Protein AF-A0A7W0GR54-F1 (afdb_monomer_lite)

Radius of gyration: 26.72 Å; chains: 1; bounding box: 62×46×68 Å

Foldseek 3Di:
DDDDDDDDDDDDDDDDDDDDDDDDDDDDDDDPPVVPPDPPPDDDPVVVVVPPPCPDLVVLCVQKDWDADPVRDTDIDGPDPVSRVSVVVVSVCVVCVLVVCLLCLNNCVPVNPVCNVSSVVSVVVVRVVVVVVVVVD

Secondary structure (DSSP, 8-state):
------------------------------------S---TT--HHHHHHHS----HHHHHTTEEEEE-TT--EEEEESSHHHHHHHHHHHHHHHHHHHHHHHTT-THHHH-GGGHHHHHHHHHTTHHHHHHHHHT-

Sequence (137 aa):
MRNLSIARIIRSAGGLALGLVLLAPYSIARSQDRSTRAPSRNRPVNQISRQLPKESSARLAKMVIIYRDTYGVPHVFGRTDASTIFGFAYAQAQDVEENFISALGRLSEVHGEETLDEDRLNHALEIPRLAREEYAR

Structure (mmCIF, N/CA/C/O backbone):
data_AF-A0A7W0GR54-F1
#
_entry.id   AF-A0A7W0GR54-F1
#
loop_
_atom_site.group_PDB
_atom_site.id
_atom_site.type_symbol
_atom_site.label_atom_id
_atom_site.label_alt_id
_atom_site.label_comp_id
_atom_site.label_asym_id
_atom_site.label_entity_id
_atom_site.label_seq_id
_atom_site.pdbx_PDB_ins_code
_atom_site.Cartn_x
_atom_site.Cartn_y
_atom_site.Cartn_z
_atom_site.occupancy
_atom_site.B_iso_or_equiv
_atom_site.auth_seq_id
_atom_site.auth_comp_id
_atom_site.auth_asym_id
_atom_site.auth_ato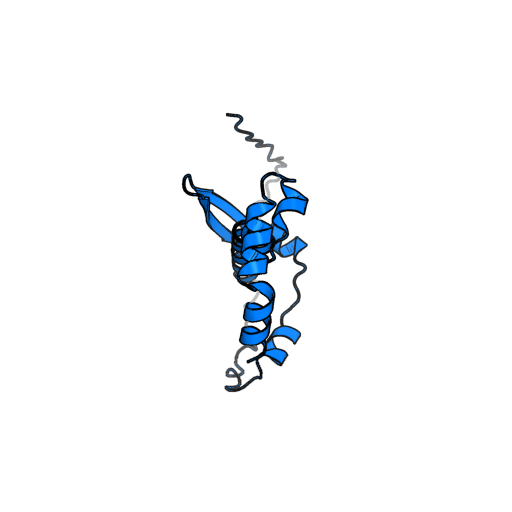m_id
_atom_site.pdbx_PDB_model_num
ATOM 1 N N . MET A 1 1 ? -15.006 24.622 -2.430 1.00 35.22 1 MET A N 1
ATOM 2 C CA . MET A 1 1 ? -14.853 23.704 -1.280 1.00 35.22 1 MET A CA 1
ATOM 3 C C . MET A 1 1 ? -16.246 23.432 -0.726 1.00 35.22 1 MET A C 1
ATOM 5 O O . MET A 1 1 ? -16.880 24.358 -0.237 1.00 35.22 1 MET A O 1
ATOM 9 N N . ARG A 1 2 ? -16.805 22.239 -0.959 1.00 33.91 2 ARG A N 1
ATOM 10 C CA . ARG A 1 2 ? -18.205 21.927 -0.625 1.00 33.91 2 ARG A CA 1
ATOM 11 C C . ARG A 1 2 ? -18.266 21.205 0.721 1.00 33.91 2 ARG A C 1
ATOM 13 O O . ARG A 1 2 ? -18.045 20.004 0.787 1.00 33.91 2 ARG A O 1
ATOM 20 N N . ASN A 1 3 ? -18.580 21.962 1.769 1.00 35.50 3 ASN A N 1
ATOM 21 C CA . ASN A 1 3 ? -19.001 21.430 3.061 1.00 35.50 3 ASN A CA 1
ATOM 22 C C . ASN A 1 3 ? -20.412 20.849 2.910 1.00 35.50 3 ASN A C 1
ATOM 24 O O . ASN A 1 3 ? -21.360 21.596 2.673 1.00 35.50 3 ASN A O 1
ATOM 28 N N . LEU A 1 4 ? -20.567 19.535 3.050 1.00 37.72 4 LEU A N 1
ATOM 29 C CA . LEU A 1 4 ? -21.877 18.890 3.161 1.00 37.72 4 LEU A CA 1
ATOM 30 C C . LEU A 1 4 ? -22.120 18.530 4.628 1.00 37.72 4 LEU A C 1
ATOM 32 O O . LEU A 1 4 ? -21.841 17.426 5.081 1.00 37.72 4 LEU A O 1
ATOM 36 N N . SER A 1 5 ? -22.631 19.516 5.367 1.00 34.62 5 SER A N 1
ATOM 37 C CA . SER A 1 5 ? -23.341 19.308 6.628 1.00 34.62 5 SER A CA 1
ATOM 38 C C . SER A 1 5 ? -24.793 18.965 6.301 1.00 34.62 5 SER A C 1
ATOM 40 O O . SER A 1 5 ? -25.476 19.750 5.643 1.00 34.62 5 SER A O 1
ATOM 42 N N . ILE A 1 6 ? -25.275 17.805 6.750 1.00 40.75 6 ILE A N 1
ATOM 43 C CA . ILE A 1 6 ? -26.709 17.497 6.796 1.00 40.75 6 ILE A CA 1
ATOM 44 C C . ILE A 1 6 ? -27.040 17.070 8.224 1.00 40.75 6 ILE A C 1
ATOM 46 O O . ILE A 1 6 ? -27.019 15.897 8.584 1.00 40.75 6 ILE A O 1
ATOM 50 N N . ALA A 1 7 ? -27.355 18.065 9.046 1.00 35.84 7 ALA A N 1
ATOM 51 C CA . ALA A 1 7 ? -28.178 17.885 10.228 1.00 35.84 7 ALA A CA 1
ATOM 52 C C . ALA A 1 7 ? -29.639 17.691 9.792 1.00 35.84 7 ALA A C 1
ATOM 54 O O . ALA A 1 7 ? -30.174 18.534 9.068 1.00 35.84 7 ALA A O 1
ATOM 55 N N . ARG A 1 8 ? -30.324 16.635 10.263 1.00 32.25 8 ARG A N 1
ATOM 56 C CA . ARG A 1 8 ? -31.794 16.652 10.325 1.00 32.25 8 ARG A CA 1
ATOM 57 C C . ARG A 1 8 ? -32.405 15.723 11.392 1.00 32.25 8 ARG A C 1
ATOM 59 O O . ARG A 1 8 ? -32.554 14.529 11.186 1.00 32.25 8 ARG A O 1
ATOM 66 N N . ILE A 1 9 ? -32.844 16.388 12.466 1.00 38.41 9 ILE A N 1
ATOM 67 C CA . ILE A 1 9 ? -34.176 16.318 13.103 1.00 38.41 9 ILE A CA 1
ATOM 68 C C . ILE A 1 9 ? -34.476 15.175 14.089 1.00 38.41 9 ILE A C 1
ATOM 70 O O . ILE A 1 9 ? -34.918 14.081 13.754 1.00 38.41 9 ILE A O 1
ATOM 74 N N . ILE A 1 10 ? -34.366 15.584 15.356 1.00 36.50 10 ILE A N 1
ATOM 75 C CA . ILE A 1 10 ? -35.156 15.189 16.525 1.00 36.50 10 ILE A CA 1
ATOM 76 C C . ILE A 1 10 ? -36.653 15.320 16.209 1.00 36.50 10 ILE A C 1
ATOM 78 O O . ILE A 1 10 ? -37.110 16.403 15.840 1.00 36.50 10 ILE A O 1
ATOM 82 N N . ARG A 1 11 ? -37.435 14.256 16.424 1.00 31.50 11 ARG A N 1
ATOM 83 C CA . ARG A 1 11 ? -38.895 14.349 16.538 1.00 31.50 11 ARG A CA 1
ATOM 84 C C . ARG A 1 11 ? -39.283 14.107 17.993 1.00 31.50 11 ARG A C 1
ATOM 86 O O . ARG A 1 11 ? -39.059 13.034 18.542 1.00 31.50 11 ARG A O 1
ATOM 93 N N . SER A 1 12 ? -39.813 15.162 18.593 1.00 29.31 12 SER A N 1
ATOM 94 C CA . SER A 1 12 ? -40.467 15.211 19.888 1.00 29.31 12 SER A CA 1
ATOM 95 C C . SER A 1 12 ? -41.780 14.425 19.877 1.00 29.31 12 SER A C 1
ATOM 97 O O . SER A 1 12 ? -42.561 14.505 18.931 1.00 29.31 12 SER A O 1
ATOM 99 N N . ALA A 1 13 ? -42.051 13.725 20.974 1.00 33.00 13 ALA A N 1
ATOM 100 C CA . ALA A 1 13 ? -43.398 13.408 21.426 1.00 33.00 13 ALA A CA 1
ATOM 101 C C . ALA A 1 13 ? -43.369 13.459 22.957 1.00 33.00 13 ALA A C 1
ATOM 103 O O . ALA A 1 13 ? -42.658 12.691 23.602 1.00 33.00 13 ALA A O 1
ATOM 104 N N . GLY A 1 14 ? -44.050 14.461 23.511 1.00 31.39 14 GLY A N 1
ATOM 105 C CA . GLY A 1 14 ? -44.173 14.680 24.945 1.00 31.39 14 GLY A CA 1
ATOM 106 C C . GLY A 1 14 ? -44.996 13.595 25.635 1.00 31.39 14 GLY A C 1
ATOM 107 O O . GLY A 1 14 ? -45.839 12.945 25.022 1.00 31.39 14 GLY A O 1
ATOM 108 N N . GLY A 1 15 ? -44.765 13.447 26.935 1.00 28.61 15 GLY A N 1
ATOM 109 C CA . GLY A 1 15 ? -45.559 12.595 27.810 1.00 28.61 15 GLY A CA 1
ATOM 110 C C . GLY A 1 15 ? -45.040 12.669 29.239 1.00 28.61 15 GLY A C 1
ATOM 111 O O . GLY A 1 15 ? -44.144 11.926 29.619 1.00 28.61 15 GLY A O 1
ATOM 112 N N . LEU A 1 16 ? -45.585 13.613 30.004 1.00 34.47 16 LEU A N 1
ATOM 113 C CA . LEU A 1 16 ? -45.469 13.708 31.458 1.00 34.47 16 LEU A CA 1
ATOM 114 C C . LEU A 1 16 ? -45.864 12.376 32.117 1.00 34.47 16 LEU A C 1
ATOM 116 O O . LEU A 1 16 ? -46.977 11.903 31.904 1.00 34.47 16 LEU A O 1
ATOM 120 N N . ALA A 1 17 ? -45.003 11.828 32.974 1.00 33.03 17 ALA A N 1
ATOM 121 C CA . ALA A 1 17 ? -45.396 10.850 33.986 1.00 33.03 17 ALA A CA 1
ATOM 122 C C . ALA A 1 17 ? -44.492 10.989 35.220 1.00 33.03 17 ALA A C 1
ATOM 124 O O . ALA A 1 17 ? -43.425 10.391 35.331 1.00 33.03 17 ALA A O 1
ATOM 125 N N . LEU A 1 18 ? -44.951 11.841 36.137 1.00 32.97 18 LEU A N 1
ATOM 126 C CA . LEU A 1 18 ? -44.658 11.784 37.566 1.00 32.97 18 LEU A CA 1
ATOM 127 C C . LEU A 1 18 ? -45.063 10.389 38.081 1.00 32.97 18 LEU A C 1
ATOM 129 O O . LEU A 1 18 ? -46.189 9.971 37.815 1.00 32.97 18 LEU A O 1
ATOM 133 N N . GLY A 1 19 ? -44.222 9.690 38.849 1.00 29.11 19 GLY A N 1
ATOM 134 C CA . GLY A 1 19 ? -44.698 8.482 39.530 1.00 29.11 19 GLY A CA 1
ATOM 135 C C . GLY A 1 19 ? -43.645 7.532 40.089 1.00 29.11 19 GLY A C 1
ATOM 136 O O . GLY A 1 19 ? -43.278 6.567 39.440 1.00 29.11 19 GLY A O 1
ATOM 137 N N . LEU A 1 20 ? -43.287 7.786 41.348 1.00 30.97 20 LEU A N 1
ATOM 138 C CA . LEU A 1 20 ? -43.202 6.797 42.428 1.00 30.97 20 LEU A CA 1
ATOM 139 C C . LEU A 1 20 ? -42.133 5.681 42.367 1.00 30.97 20 LEU A C 1
ATOM 141 O O . LEU A 1 20 ? -42.229 4.677 41.670 1.00 30.97 20 LEU A O 1
ATOM 145 N N . VAL A 1 21 ? -41.167 5.862 43.268 1.00 38.12 21 VAL A N 1
ATOM 146 C CA . VAL A 1 21 ? -40.263 4.880 43.878 1.00 38.12 21 VAL A CA 1
ATOM 147 C C . VAL A 1 21 ? -40.962 3.546 44.179 1.00 38.12 21 VAL A C 1
ATOM 149 O O . VAL A 1 21 ? -41.914 3.510 44.955 1.00 38.12 21 VAL A O 1
ATOM 152 N N . LEU A 1 22 ? -40.409 2.440 43.671 1.00 35.97 22 LEU A N 1
ATOM 153 C CA . LEU A 1 22 ? -40.603 1.113 44.254 1.00 35.97 22 LEU A CA 1
ATOM 154 C C . LEU A 1 22 ? -39.255 0.379 44.315 1.00 35.97 22 LEU A C 1
ATOM 156 O O . LEU A 1 22 ? -38.612 0.138 43.295 1.00 35.97 22 LEU A O 1
ATOM 160 N N . LEU A 1 23 ? -38.830 0.055 45.539 1.00 41.09 23 LEU A N 1
ATOM 161 C CA . LEU A 1 23 ? -37.713 -0.838 45.844 1.00 41.09 23 LEU A CA 1
ATOM 162 C C . LEU A 1 23 ? -37.921 -2.196 45.151 1.00 41.09 23 LEU A C 1
ATOM 164 O O . LEU A 1 23 ? -38.887 -2.894 45.455 1.00 41.09 23 LEU A O 1
ATOM 168 N N . ALA A 1 24 ? -36.975 -2.610 44.308 1.00 36.75 24 ALA A N 1
ATOM 169 C CA . ALA A 1 24 ? -36.817 -4.004 43.901 1.00 36.75 24 ALA A CA 1
ATOM 170 C C . ALA A 1 24 ? -35.468 -4.529 44.428 1.00 36.75 24 ALA A C 1
ATOM 172 O O . ALA A 1 24 ? -34.466 -3.811 44.371 1.00 36.75 24 ALA A O 1
ATOM 173 N N . PRO A 1 25 ? -35.432 -5.748 44.991 1.00 35.84 25 PRO A N 1
ATOM 174 C CA . PRO A 1 25 ? -34.302 -6.230 45.762 1.00 35.84 25 PRO A CA 1
ATOM 175 C C . PRO A 1 25 ? -33.099 -6.530 44.869 1.00 35.84 25 PRO A C 1
ATOM 177 O O . PRO A 1 25 ? -33.172 -7.265 43.887 1.00 35.84 25 PRO A O 1
ATOM 180 N N . TYR A 1 26 ? -31.982 -5.952 45.291 1.00 34.12 26 TYR A N 1
ATOM 181 C CA . TYR A 1 26 ? -30.607 -6.420 45.170 1.00 34.12 26 TYR A CA 1
ATOM 182 C C . TYR A 1 26 ? -30.487 -7.908 44.761 1.00 34.12 26 TYR A C 1
ATOM 184 O O . TYR A 1 26 ? -30.437 -8.802 45.601 1.00 34.12 26 TYR A O 1
ATOM 192 N N . SER A 1 27 ? -30.427 -8.177 43.454 1.00 34.44 27 SER A N 1
ATOM 193 C CA . SER A 1 27 ? -29.983 -9.464 42.908 1.00 34.44 27 SER A CA 1
ATOM 194 C C . SER A 1 27 ? -28.516 -9.350 42.516 1.00 34.44 27 SER A C 1
ATOM 196 O O . SER A 1 27 ? -28.167 -9.073 41.371 1.00 34.44 27 SER A O 1
ATOM 198 N N . ILE A 1 28 ? -27.644 -9.566 43.501 1.00 42.34 28 ILE A N 1
ATOM 199 C CA . ILE A 1 28 ? -26.274 -10.014 43.261 1.00 42.34 28 ILE A CA 1
ATOM 200 C C . ILE A 1 28 ? -26.356 -11.483 42.847 1.00 42.34 28 ILE A C 1
ATOM 202 O O . ILE A 1 28 ? -26.651 -12.329 43.685 1.00 42.34 28 ILE A O 1
ATOM 206 N N . ALA A 1 29 ? -26.046 -11.801 41.588 1.00 34.72 29 ALA A N 1
ATOM 207 C CA . ALA A 1 29 ? -25.476 -13.100 41.235 1.00 34.72 29 ALA A CA 1
ATOM 208 C C . ALA A 1 29 ? -24.855 -13.103 39.829 1.00 34.72 29 ALA A C 1
ATOM 210 O O . ALA A 1 29 ? -25.546 -13.024 38.819 1.00 34.72 29 ALA A O 1
ATOM 211 N N . ARG A 1 30 ? -23.537 -13.347 39.825 1.00 33.91 30 ARG A N 1
ATOM 212 C CA . ARG A 1 30 ? -22.688 -13.860 38.737 1.00 33.91 30 ARG A CA 1
ATOM 213 C C . ARG A 1 30 ? -22.374 -12.926 37.567 1.00 33.91 30 ARG A C 1
ATOM 215 O O . ARG A 1 30 ? -22.868 -13.077 36.455 1.00 33.91 30 ARG A O 1
ATOM 222 N N . SER A 1 31 ? -21.315 -12.145 37.781 1.00 45.59 31 SER A N 1
ATOM 223 C 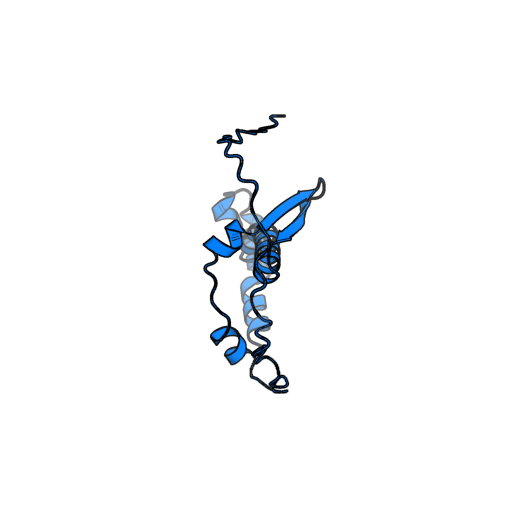CA . SER A 1 31 ? -20.243 -12.069 36.792 1.00 45.59 31 SER A CA 1
ATOM 224 C C . SER A 1 31 ? -19.794 -13.495 36.423 1.00 45.59 31 SER A C 1
ATOM 226 O O . SER A 1 31 ? -19.216 -14.225 37.226 1.00 45.59 31 SER A O 1
ATOM 228 N N . GLN A 1 32 ? -20.087 -13.931 35.200 1.00 44.56 32 GLN A N 1
ATOM 229 C CA . GLN A 1 32 ? -19.233 -14.906 34.526 1.00 44.56 32 GLN A CA 1
ATOM 230 C C . GLN A 1 32 ? -18.391 -14.145 33.514 1.00 44.56 32 GLN A C 1
ATOM 232 O O . GLN A 1 32 ? -18.568 -14.269 32.306 1.00 44.56 32 GLN A O 1
ATOM 237 N N . ASP A 1 33 ? -17.451 -13.363 34.039 1.00 38.91 33 ASP A N 1
ATOM 238 C CA . ASP A 1 33 ? -16.210 -13.154 33.317 1.00 38.91 33 ASP A CA 1
ATOM 239 C C . ASP A 1 33 ? -15.451 -14.489 33.345 1.00 38.91 33 ASP A C 1
ATOM 241 O O . ASP A 1 33 ? -14.792 -14.857 34.317 1.00 38.91 33 ASP A O 1
ATOM 245 N N . ARG A 1 34 ? -15.645 -15.286 32.294 1.00 41.91 34 ARG A N 1
ATOM 246 C CA . ARG A 1 34 ? -14.937 -16.552 32.074 1.00 41.91 34 ARG A CA 1
ATOM 247 C C . ARG A 1 34 ? -13.615 -16.327 31.326 1.00 41.91 34 ARG A C 1
ATOM 249 O O . ARG A 1 34 ? -13.179 -17.206 30.587 1.00 41.91 34 ARG A O 1
ATOM 256 N N . SER A 1 35 ? -12.974 -15.171 31.517 1.00 43.81 35 SER A N 1
ATOM 257 C CA . SER A 1 35 ? -11.649 -14.852 30.969 1.00 43.81 35 SER A CA 1
ATOM 258 C C . SER A 1 35 ? -10.478 -15.376 31.825 1.00 43.81 35 SER A C 1
ATOM 260 O O . SER A 1 35 ? -9.326 -15.333 31.406 1.00 43.81 35 SER A O 1
ATOM 262 N N . THR A 1 36 ? -10.713 -15.986 32.993 1.00 42.72 36 THR A N 1
ATOM 263 C CA . THR A 1 36 ? -9.627 -16.456 33.886 1.00 42.72 36 THR A CA 1
ATOM 264 C C . THR A 1 36 ? -8.942 -17.770 33.480 1.00 42.72 36 THR A C 1
ATOM 266 O O . THR A 1 36 ? -8.298 -18.421 34.304 1.00 42.72 36 THR A O 1
ATOM 269 N N . ARG A 1 37 ? -8.975 -18.166 32.200 1.00 39.41 37 ARG A N 1
ATOM 270 C CA . ARG A 1 37 ? -7.962 -19.109 31.699 1.00 39.41 37 ARG A CA 1
ATOM 271 C C . ARG A 1 37 ? -6.721 -18.311 31.330 1.00 39.41 37 ARG A C 1
ATOM 273 O O . ARG A 1 37 ? -6.700 -17.658 30.292 1.00 39.41 37 ARG A O 1
ATOM 280 N N . ALA A 1 38 ? -5.695 -18.418 32.176 1.00 44.88 38 ALA A N 1
ATOM 281 C CA . ALA A 1 38 ? -4.340 -17.966 31.879 1.00 44.88 38 ALA A CA 1
ATOM 282 C C . ALA A 1 38 ? -3.992 -18.269 30.406 1.00 44.88 38 ALA A C 1
ATOM 284 O O . ALA A 1 38 ? -4.255 -19.392 29.947 1.00 44.88 38 ALA A O 1
ATOM 285 N N . PRO A 1 39 ? -3.451 -17.299 29.644 1.00 48.59 39 PRO A N 1
ATOM 286 C CA . PRO A 1 39 ? -3.125 -17.523 28.248 1.00 48.59 39 PRO A CA 1
ATOM 287 C C . PRO A 1 39 ? -2.135 -18.685 28.171 1.00 48.59 39 PRO A C 1
ATOM 289 O O . PRO A 1 39 ? -1.048 -18.649 28.744 1.00 48.59 39 PRO A O 1
ATOM 292 N N . SER A 1 40 ? -2.561 -19.761 27.508 1.00 55.12 40 SER A N 1
ATOM 293 C CA . SER A 1 40 ? -1.713 -20.911 27.205 1.00 55.12 40 SER A CA 1
ATOM 294 C C . SER A 1 40 ? -0.464 -20.390 26.501 1.00 55.12 40 SER A C 1
ATOM 296 O O . SER A 1 40 ? -0.546 -19.839 25.405 1.00 55.12 40 SER A O 1
ATOM 298 N N . ARG A 1 41 ? 0.677 -20.542 27.177 1.00 60.81 41 ARG A N 1
ATOM 299 C CA . ARG A 1 41 ? 1.964 -19.915 26.854 1.00 60.81 41 ARG A CA 1
ATOM 300 C C . ARG A 1 41 ? 2.535 -20.317 25.486 1.00 60.81 41 ARG A C 1
ATOM 302 O O . ARG A 1 41 ? 3.500 -19.703 25.076 1.00 60.81 41 ARG A O 1
ATOM 309 N N . ASN A 1 42 ? 1.940 -21.293 24.791 1.00 59.56 42 ASN A N 1
ATOM 310 C CA . ASN A 1 42 ? 2.353 -21.787 23.473 1.00 59.56 42 ASN A CA 1
ATOM 311 C C . ASN A 1 42 ? 1.140 -22.291 22.663 1.00 59.56 42 ASN A C 1
ATOM 313 O O . ASN A 1 42 ? 0.962 -23.496 22.483 1.00 59.56 42 ASN A O 1
ATOM 317 N N . ARG A 1 43 ? 0.283 -21.392 22.159 1.00 55.03 43 ARG A N 1
ATOM 318 C CA . ARG A 1 43 ? -0.636 -21.762 21.066 1.00 55.03 43 ARG A CA 1
ATOM 319 C C . ARG A 1 43 ? 0.055 -21.493 19.729 1.00 55.03 43 ARG A C 1
ATOM 321 O O . ARG A 1 43 ? 0.521 -20.371 19.536 1.00 55.03 43 ARG A O 1
ATOM 328 N N . PRO A 1 44 ? 0.115 -22.462 18.798 1.00 55.78 44 PRO A N 1
ATOM 329 C CA . PRO A 1 44 ? 0.612 -22.185 17.456 1.00 55.78 44 PRO A CA 1
ATOM 330 C C . PRO A 1 44 ? -0.254 -21.085 16.829 1.00 55.78 44 PRO A C 1
ATOM 332 O O . PRO A 1 44 ?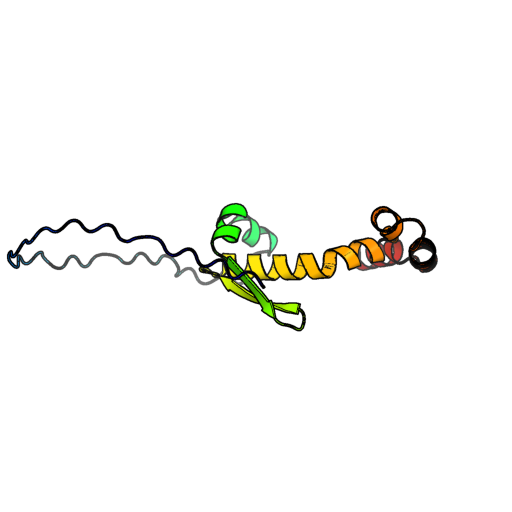 -1.483 -21.171 16.866 1.00 55.78 44 PRO A O 1
ATOM 335 N N . VAL A 1 45 ? 0.378 -20.054 16.257 1.00 59.41 45 VAL A N 1
ATOM 336 C CA . VAL A 1 45 ? -0.281 -18.846 15.710 1.00 59.41 45 VAL A CA 1
ATOM 337 C C . VAL A 1 45 ? -1.441 -19.193 14.759 1.00 59.41 45 VAL A C 1
ATOM 339 O O . VAL A 1 45 ? -2.483 -18.540 14.774 1.00 59.41 45 VAL A O 1
ATOM 342 N N . ASN A 1 46 ? -1.323 -20.301 14.021 1.00 58.31 46 ASN A N 1
ATOM 343 C CA . ASN A 1 46 ? -2.346 -20.826 13.108 1.00 58.31 46 ASN A CA 1
ATOM 344 C C . ASN A 1 46 ? -3.680 -21.216 13.799 1.00 58.31 46 ASN A C 1
ATOM 346 O O . ASN A 1 46 ? -4.741 -21.218 13.181 1.00 58.31 46 ASN A O 1
ATOM 350 N N . GLN A 1 47 ? -3.673 -21.536 15.096 1.00 56.06 47 GLN A N 1
ATOM 351 C CA . GLN A 1 47 ? -4.900 -21.862 15.835 1.00 56.06 47 GLN A CA 1
ATOM 352 C C . GLN A 1 47 ? -5.615 -20.626 16.393 1.00 56.06 47 GLN A C 1
ATOM 354 O O . GLN A 1 47 ? -6.831 -20.670 16.579 1.00 56.06 47 GLN A O 1
ATOM 359 N N . ILE A 1 48 ? -4.895 -19.522 16.629 1.00 54.12 48 ILE A N 1
ATOM 360 C CA . ILE A 1 48 ? -5.473 -18.272 17.149 1.00 54.12 48 ILE A CA 1
ATOM 361 C C . ILE A 1 48 ? -6.378 -17.631 16.086 1.00 54.12 48 ILE A C 1
ATOM 363 O O . ILE A 1 48 ? -7.504 -17.241 16.386 1.00 54.12 48 ILE A O 1
ATOM 367 N N . SER A 1 49 ? -5.941 -17.614 14.824 1.00 55.84 49 SER A N 1
ATOM 368 C CA . SER A 1 49 ? -6.693 -17.028 13.703 1.00 55.84 49 SER A CA 1
ATOM 369 C C . SER A 1 49 ? -7.998 -17.764 13.373 1.00 55.84 49 SER A C 1
ATOM 371 O O . SER A 1 49 ? -8.948 -17.146 12.896 1.00 55.84 49 SER A O 1
ATOM 373 N N . ARG A 1 50 ? -8.086 -19.072 13.656 1.00 56.59 50 ARG A N 1
ATOM 374 C CA . ARG A 1 50 ? -9.312 -19.867 13.448 1.00 56.59 50 ARG A CA 1
ATOM 375 C C . ARG A 1 50 ? -10.412 -19.588 14.470 1.00 56.59 50 ARG A C 1
ATOM 377 O O . ARG A 1 50 ? -11.567 -19.877 14.179 1.00 56.59 50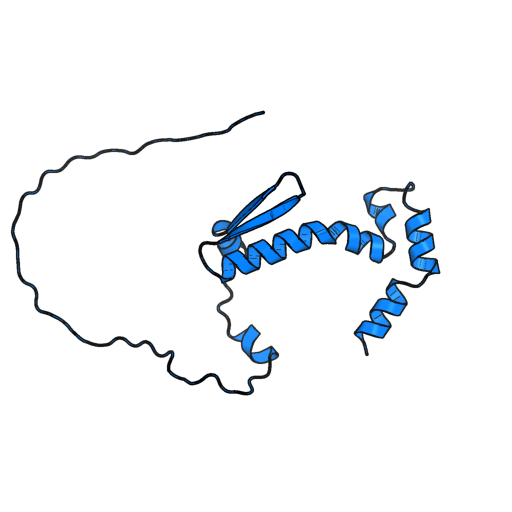 ARG A O 1
ATOM 384 N N . GLN A 1 51 ? -10.061 -19.085 15.653 1.00 51.59 51 GLN A N 1
ATOM 385 C CA . GLN A 1 51 ? -10.995 -18.931 16.776 1.00 51.59 51 GLN A CA 1
ATOM 386 C C . GLN A 1 51 ? -11.494 -17.500 16.977 1.00 51.59 51 GLN A C 1
ATOM 388 O O . GLN A 1 51 ? -12.398 -17.285 17.782 1.00 51.59 51 GLN A O 1
ATOM 393 N N . LEU A 1 52 ? -10.931 -16.522 16.265 1.00 54.94 52 LEU A N 1
ATOM 394 C CA . LEU A 1 52 ? -11.429 -15.155 16.324 1.00 54.94 52 LEU A CA 1
ATOM 395 C C . LEU A 1 52 ? -12.833 -15.102 15.702 1.00 54.94 52 LEU A C 1
ATOM 397 O O . LEU A 1 52 ? -13.027 -15.643 14.607 1.00 54.94 52 LEU A O 1
ATOM 401 N N . PRO A 1 53 ? -13.815 -14.457 16.358 1.00 57.09 53 PRO A N 1
ATOM 402 C CA . PRO A 1 53 ? -15.084 -14.150 15.720 1.00 57.09 53 PRO A CA 1
ATOM 403 C C . PRO A 1 53 ? -14.782 -13.399 14.423 1.00 57.09 53 PRO A C 1
ATOM 405 O O . PRO A 1 53 ? -14.249 -12.291 14.455 1.00 57.09 53 PRO A O 1
ATOM 408 N N . LYS A 1 54 ? -15.069 -14.012 13.269 1.00 65.00 54 LYS A N 1
ATOM 409 C CA . LYS A 1 54 ? -14.979 -13.331 11.976 1.00 65.00 54 LYS A CA 1
ATOM 410 C C . LYS A 1 54 ? -16.125 -12.333 11.903 1.00 65.00 54 LYS A C 1
ATOM 412 O O . LYS A 1 54 ? -17.167 -12.601 11.304 1.00 65.00 54 LYS A O 1
ATOM 417 N N . GLU A 1 55 ? -15.955 -11.184 12.544 1.00 70.00 55 GLU A N 1
ATOM 418 C CA . GLU A 1 55 ? -16.767 -10.032 12.202 1.00 70.00 55 GLU A CA 1
ATOM 419 C C . GLU A 1 55 ? -16.591 -9.781 10.704 1.00 70.00 55 GLU A C 1
ATOM 421 O O . GLU A 1 55 ? -15.478 -9.736 10.180 1.00 70.00 55 GLU A O 1
ATOM 426 N N . SER A 1 56 ? -17.705 -9.704 9.978 1.00 83.19 56 SER A N 1
ATOM 427 C CA . SER A 1 56 ? -17.665 -9.433 8.543 1.00 83.19 56 SER A CA 1
ATOM 428 C C . SER A 1 56 ? -16.962 -8.095 8.314 1.00 83.19 56 SER A C 1
ATOM 430 O O . SER A 1 56 ? -17.343 -7.113 8.951 1.00 83.19 56 SER A O 1
ATOM 432 N N . SER A 1 57 ? -16.022 -8.019 7.373 1.00 83.44 57 SER A N 1
ATOM 433 C CA . SER A 1 57 ? -15.309 -6.781 7.010 1.00 83.44 57 SER A CA 1
ATOM 434 C C . SER A 1 57 ? -16.253 -5.596 6.768 1.00 83.44 57 SER A C 1
ATOM 436 O O . SER A 1 57 ? -16.000 -4.496 7.241 1.00 83.44 57 SER A O 1
ATOM 438 N N . ALA A 1 58 ? -17.413 -5.835 6.147 1.00 87.81 58 ALA A N 1
ATOM 439 C CA . ALA A 1 58 ? -18.452 -4.823 5.939 1.00 87.81 58 ALA A CA 1
ATOM 440 C C . ALA A 1 58 ? -19.026 -4.217 7.239 1.00 87.81 58 ALA A C 1
ATOM 442 O O . ALA A 1 58 ? -19.548 -3.105 7.220 1.00 87.81 58 ALA A O 1
ATOM 443 N N . ARG A 1 59 ? -18.968 -4.936 8.367 1.00 90.31 59 ARG A N 1
ATOM 444 C CA . ARG A 1 59 ? -19.336 -4.405 9.690 1.00 90.31 59 ARG A CA 1
ATOM 445 C C . ARG A 1 59 ? -18.212 -3.557 10.266 1.00 90.31 59 ARG A C 1
ATOM 447 O O . ARG A 1 59 ? -18.489 -2.441 10.689 1.00 90.31 59 ARG A O 1
ATOM 454 N N . LEU A 1 60 ? -16.972 -4.043 10.207 1.00 91.19 60 LEU A N 1
ATOM 455 C CA . LEU A 1 60 ? -15.793 -3.300 10.666 1.00 91.19 60 LEU A CA 1
ATOM 456 C C . LEU A 1 60 ? -15.639 -1.972 9.912 1.00 91.19 60 LEU A C 1
ATOM 458 O O . LEU A 1 60 ? -15.442 -0.935 10.537 1.00 91.19 60 LEU A O 1
ATOM 462 N N . ALA A 1 61 ? -15.854 -1.984 8.594 1.00 89.19 61 ALA A N 1
ATOM 463 C CA . ALA A 1 61 ? -15.817 -0.797 7.742 1.00 89.19 61 ALA A CA 1
ATOM 464 C C . ALA A 1 61 ? -16.846 0.276 8.141 1.00 89.19 61 ALA A C 1
ATOM 466 O O . ALA A 1 61 ? -16.583 1.463 8.004 1.00 89.19 61 ALA A O 1
ATOM 467 N N . LYS A 1 62 ? -18.011 -0.118 8.674 1.00 93.44 62 LYS A N 1
ATOM 468 C CA . LYS A 1 62 ? -19.033 0.827 9.167 1.00 93.44 62 LYS A CA 1
ATOM 469 C C . LYS A 1 62 ? -18.697 1.419 10.538 1.00 93.44 62 LYS A C 1
ATOM 471 O O . LYS A 1 62 ? -19.369 2.349 10.973 1.00 93.44 62 LYS A O 1
ATOM 476 N N . MET A 1 63 ? -17.725 0.845 11.242 1.00 92.31 63 MET A N 1
ATOM 477 C CA . MET A 1 63 ? -17.342 1.221 12.605 1.00 92.31 63 MET A CA 1
ATOM 478 C C . MET A 1 63 ? -16.029 2.005 12.662 1.00 92.31 63 MET A C 1
ATOM 480 O O . MET A 1 63 ? -15.588 2.342 13.762 1.00 92.31 63 MET A O 1
ATOM 484 N N . VAL A 1 64 ? -15.417 2.286 11.509 1.00 95.69 64 VAL A N 1
ATOM 485 C CA . VAL A 1 64 ? -14.144 2.995 11.402 1.00 95.69 64 VAL A CA 1
ATOM 486 C C . VAL A 1 64 ? -14.282 4.249 10.551 1.00 95.69 64 VAL A C 1
ATOM 488 O O . VAL A 1 64 ? -15.010 4.275 9.560 1.00 95.69 64 VAL A O 1
ATOM 491 N N . ILE A 1 65 ? -13.570 5.294 10.952 1.00 96.06 65 ILE A N 1
ATOM 492 C CA . ILE A 1 65 ? -13.441 6.551 10.224 1.00 96.06 65 ILE A CA 1
ATOM 493 C C . ILE A 1 65 ? -11.948 6.804 10.029 1.00 96.06 65 ILE A C 1
ATOM 495 O O . ILE A 1 65 ? -11.171 6.702 10.978 1.00 96.06 65 ILE A O 1
ATOM 499 N N . ILE A 1 66 ? -11.548 7.116 8.797 1.00 96.25 66 ILE A N 1
ATOM 500 C CA . ILE A 1 66 ? -10.160 7.408 8.433 1.00 96.25 66 ILE A CA 1
ATOM 501 C C . ILE A 1 66 ? -10.113 8.849 7.930 1.00 96.25 66 ILE A C 1
ATOM 503 O O . ILE A 1 66 ? -10.766 9.179 6.941 1.00 96.25 66 ILE A O 1
ATOM 507 N N . TYR A 1 67 ? -9.345 9.696 8.608 1.00 95.88 67 TYR A N 1
ATOM 508 C CA . TYR A 1 67 ? -9.012 11.040 8.141 1.00 95.88 67 TYR A CA 1
ATOM 509 C C . TYR A 1 67 ? -7.575 11.041 7.639 1.00 95.88 67 TYR A C 1
ATOM 511 O O . TYR A 1 67 ? -6.704 10.505 8.314 1.00 95.88 67 TYR A O 1
ATOM 519 N N . ARG A 1 68 ? -7.313 11.655 6.486 1.00 95.38 68 ARG A N 1
ATOM 520 C CA . ARG A 1 68 ? -5.943 11.926 6.038 1.00 95.38 68 ARG A CA 1
ATOM 521 C C . ARG A 1 68 ? -5.636 13.404 6.213 1.00 95.38 68 ARG A C 1
ATOM 523 O O . ARG A 1 68 ? -6.488 14.246 5.922 1.00 95.38 68 ARG A O 1
ATOM 530 N N . ASP A 1 69 ? -4.456 13.694 6.741 1.00 95.25 69 ASP A N 1
ATOM 531 C CA . ASP A 1 69 ? -3.968 15.060 6.890 1.00 95.25 69 ASP A CA 1
ATOM 532 C C . ASP A 1 69 ? -3.441 15.625 5.555 1.00 95.25 69 ASP A C 1
ATOM 534 O O . ASP A 1 69 ? -3.554 15.006 4.495 1.00 95.25 69 ASP A O 1
ATOM 538 N N . THR A 1 70 ? -2.857 16.824 5.597 1.00 96.25 70 THR A N 1
ATOM 539 C CA . THR A 1 70 ? -2.257 17.474 4.420 1.00 96.25 70 THR A CA 1
ATOM 540 C C . THR A 1 70 ? -1.026 16.754 3.873 1.00 96.25 70 THR A C 1
ATOM 542 O O . THR A 1 70 ? -0.639 17.013 2.738 1.00 96.25 70 THR A O 1
ATOM 545 N N . TYR A 1 71 ? -0.408 15.879 4.663 1.00 93.00 71 TYR A N 1
ATOM 546 C CA . TYR A 1 71 ? 0.773 15.099 4.301 1.00 93.00 71 TYR A CA 1
ATOM 547 C C . TYR A 1 71 ? 0.422 13.648 3.931 1.00 93.00 71 TYR A C 1
ATOM 549 O O . TYR A 1 71 ? 1.315 12.857 3.645 1.00 93.00 71 TYR A O 1
ATOM 557 N N . GLY A 1 72 ? -0.868 13.295 3.918 1.00 89.00 72 GLY A N 1
ATOM 558 C CA . GLY A 1 72 ? -1.359 11.957 3.597 1.00 89.00 72 GLY A CA 1
ATOM 559 C C . GLY A 1 72 ? -1.340 10.964 4.764 1.00 89.00 72 GLY A C 1
ATOM 560 O O . GLY A 1 72 ? -1.740 9.814 4.568 1.00 89.00 72 GLY A O 1
ATOM 561 N N . VAL A 1 73 ? -0.944 11.377 5.974 1.00 94.44 73 VAL A N 1
ATOM 562 C CA . VAL A 1 73 ? -0.873 10.509 7.158 1.00 94.44 73 VAL A CA 1
ATOM 563 C C . VAL A 1 73 ? -2.289 10.121 7.610 1.00 94.44 73 VAL A C 1
ATOM 565 O O . VAL A 1 73 ? -3.127 11.004 7.832 1.00 94.44 73 VAL A O 1
ATOM 568 N N . PRO A 1 74 ? -2.595 8.816 7.757 1.00 96.06 74 PRO A N 1
ATOM 569 C CA . PRO A 1 74 ? -3.922 8.367 8.156 1.00 96.06 74 PRO A CA 1
ATOM 570 C C . PRO A 1 74 ? -4.116 8.417 9.680 1.00 96.06 74 PRO A C 1
ATOM 572 O O . PRO A 1 74 ? -3.482 7.691 10.444 1.00 96.06 74 PRO A O 1
ATOM 575 N N . HIS A 1 75 ? -5.083 9.214 10.122 1.00 95.81 75 HIS A N 1
ATOM 576 C CA . HIS A 1 75 ? -5.642 9.192 11.470 1.00 95.81 75 HIS A CA 1
ATOM 577 C C . HIS A 1 75 ? -6.881 8.288 11.496 1.00 95.81 75 HIS A C 1
ATOM 579 O O . HIS A 1 75 ? -7.931 8.629 10.942 1.00 95.81 75 HIS A O 1
ATOM 585 N N . VAL A 1 76 ? -6.759 7.121 12.134 1.00 96.19 76 VAL A N 1
ATOM 586 C CA . VAL A 1 76 ? -7.802 6.084 12.163 1.00 96.19 76 VAL A CA 1
ATOM 587 C C . VAL A 1 76 ? -8.526 6.082 13.506 1.00 96.19 76 VAL A C 1
ATOM 589 O O . VAL A 1 76 ? -7.910 5.894 14.553 1.00 96.19 76 VAL A O 1
ATOM 592 N N . PHE A 1 77 ? -9.850 6.222 13.470 1.00 96.25 77 PHE A N 1
ATOM 593 C CA . PHE A 1 77 ? -10.720 6.166 14.643 1.00 96.25 77 PHE A CA 1
ATOM 594 C C . PHE A 1 77 ? -11.722 5.023 14.486 1.00 96.25 77 PHE A C 1
ATOM 596 O O . PHE A 1 77 ? -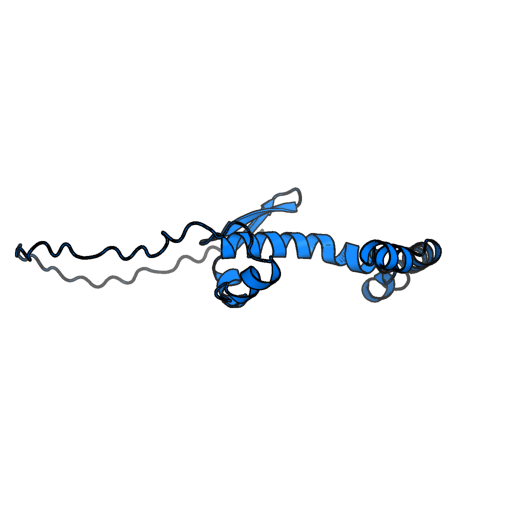12.624 5.093 13.651 1.00 96.25 77 PHE A O 1
ATOM 603 N N . GLY A 1 78 ? -11.570 3.964 15.281 1.00 93.69 78 GLY A N 1
ATOM 604 C CA . GLY A 1 78 ? -12.503 2.840 15.326 1.00 93.69 78 GLY A CA 1
ATOM 605 C C . GLY A 1 78 ? -13.271 2.777 16.643 1.00 93.69 78 GLY A C 1
ATOM 606 O O . GLY A 1 78 ? -12.779 3.184 17.694 1.00 93.69 78 GLY A O 1
ATOM 607 N N . ARG A 1 79 ? -14.499 2.249 16.596 1.00 92.94 79 ARG A N 1
ATOM 608 C CA . ARG A 1 79 ? -15.329 2.025 17.796 1.00 92.94 79 ARG A CA 1
ATOM 609 C C . ARG A 1 79 ? -14.861 0.826 18.630 1.00 92.94 79 ARG A C 1
ATOM 611 O O . ARG A 1 79 ? -15.179 0.737 19.812 1.00 92.94 79 ARG A O 1
ATOM 618 N N . THR A 1 80 ? -14.148 -0.100 17.998 1.00 92.31 80 THR A N 1
ATOM 619 C CA . THR A 1 80 ? -13.533 -1.286 18.606 1.00 92.31 80 THR A CA 1
ATOM 620 C C . THR A 1 80 ? -12.109 -1.449 18.083 1.00 92.31 80 THR A C 1
ATOM 622 O O . THR A 1 80 ? -11.825 -1.055 16.949 1.00 92.31 80 THR A O 1
ATOM 625 N N . ASP A 1 81 ? -11.232 -2.101 18.846 1.00 92.62 81 ASP A N 1
ATOM 626 C CA . ASP A 1 81 ? -9.847 -2.357 18.420 1.00 92.62 81 ASP A CA 1
ATOM 627 C C . ASP A 1 81 ? -9.782 -3.111 17.083 1.00 92.62 81 ASP A C 1
ATOM 629 O O . ASP A 1 81 ? -8.976 -2.781 16.214 1.00 92.62 81 ASP A O 1
ATOM 633 N N . ALA A 1 82 ? -10.697 -4.064 16.866 1.00 91.25 82 ALA A N 1
ATOM 634 C CA . ALA A 1 82 ? -10.814 -4.790 15.603 1.00 91.25 82 ALA A CA 1
ATOM 635 C C . ALA A 1 82 ? -11.118 -3.857 14.416 1.00 91.25 82 ALA A C 1
ATOM 637 O O . ALA A 1 82 ? -10.529 -4.010 13.346 1.00 91.25 82 ALA A O 1
ATOM 638 N N . SER A 1 83 ? -12.004 -2.870 14.598 1.00 92.31 83 SER A N 1
ATOM 639 C CA . SER A 1 83 ? -12.321 -1.886 13.553 1.00 92.31 83 SER A CA 1
ATOM 640 C C . SER A 1 83 ? -11.172 -0.907 13.298 1.00 92.31 83 SER A C 1
ATOM 642 O O . SER A 1 83 ? -10.914 -0.565 12.145 1.00 92.31 83 SER A O 1
ATOM 644 N N . THR A 1 84 ? -10.432 -0.515 14.341 1.00 94.12 84 THR A N 1
ATOM 645 C CA . THR A 1 84 ? -9.257 0.360 14.219 1.00 94.12 84 THR A CA 1
ATOM 646 C C . THR A 1 84 ? -8.130 -0.336 13.461 1.00 94.12 84 THR A C 1
ATOM 648 O O . THR A 1 84 ? -7.599 0.229 12.509 1.00 94.12 84 THR A O 1
ATOM 651 N N . ILE A 1 85 ? -7.802 -1.584 13.820 1.00 94.50 85 ILE A N 1
ATOM 652 C CA . ILE A 1 85 ? -6.773 -2.375 13.126 1.00 94.50 85 ILE A CA 1
ATOM 653 C C . ILE A 1 85 ? -7.172 -2.613 11.667 1.00 94.50 85 ILE A C 1
ATOM 655 O O . ILE A 1 85 ? -6.335 -2.491 10.775 1.00 94.50 85 ILE A O 1
ATOM 659 N N . PHE A 1 86 ? -8.453 -2.894 11.408 1.00 93.94 86 PHE A N 1
ATOM 660 C CA . PHE A 1 86 ? -8.971 -3.006 10.046 1.00 93.94 86 PHE A CA 1
ATOM 661 C C . PHE A 1 86 ? -8.772 -1.709 9.245 1.00 93.94 86 PHE A C 1
ATOM 663 O O . PHE A 1 86 ? -8.261 -1.761 8.129 1.00 93.94 86 PHE A O 1
ATOM 670 N N . GLY A 1 87 ? -9.128 -0.548 9.807 1.00 94.69 87 GLY A N 1
ATOM 671 C CA . GLY A 1 87 ? -8.948 0.740 9.130 1.00 94.69 87 GLY A CA 1
ATOM 672 C C . GLY A 1 87 ? -7.484 1.103 8.894 1.00 94.69 87 GLY A C 1
ATOM 673 O O . GLY A 1 87 ? -7.154 1.616 7.830 1.00 94.69 87 GLY A O 1
ATOM 674 N N . PHE A 1 88 ? -6.601 0.788 9.843 1.00 95.12 88 PHE A N 1
ATOM 675 C CA . PHE A 1 88 ? -5.159 0.972 9.685 1.00 95.12 88 PHE A CA 1
ATOM 676 C C . PHE A 1 88 ? -4.599 0.104 8.553 1.00 95.12 88 PHE A C 1
ATOM 678 O O . PHE A 1 88 ? -3.942 0.618 7.651 1.00 95.12 88 PHE A O 1
ATOM 685 N N . ALA A 1 89 ? -4.916 -1.194 8.553 1.00 94.25 89 ALA A N 1
ATOM 686 C CA . ALA A 1 89 ? -4.484 -2.106 7.497 1.00 94.25 89 ALA A CA 1
ATOM 687 C C . ALA A 1 89 ? -5.019 -1.682 6.120 1.00 94.25 89 ALA A C 1
ATOM 689 O O . ALA A 1 89 ? -4.308 -1.780 5.125 1.00 94.25 89 ALA A O 1
ATOM 690 N N . TYR A 1 90 ? -6.253 -1.175 6.067 1.00 94.62 90 TYR A N 1
ATOM 691 C CA . TYR A 1 90 ? -6.846 -0.656 4.840 1.00 94.62 90 TYR A CA 1
ATOM 692 C C . TYR A 1 90 ? -6.144 0.612 4.333 1.00 94.62 90 TYR A C 1
ATOM 694 O O . TYR A 1 90 ? -5.838 0.697 3.148 1.00 94.62 90 TYR A O 1
ATOM 702 N N . ALA A 1 91 ? -5.845 1.575 5.211 1.00 94.88 91 ALA A N 1
ATOM 703 C CA . ALA A 1 91 ? -5.100 2.776 4.832 1.00 94.88 91 ALA A CA 1
ATOM 704 C C . ALA A 1 91 ? -3.705 2.426 4.289 1.00 94.88 91 ALA A C 1
ATOM 706 O O . ALA A 1 91 ? -3.312 2.929 3.241 1.00 94.88 91 ALA A O 1
ATOM 707 N N . GLN A 1 92 ? -3.005 1.495 4.945 1.00 94.12 92 GLN A N 1
ATOM 708 C CA . GLN A 1 92 ? -1.714 1.007 4.469 1.00 94.12 92 GLN A CA 1
ATOM 709 C C . GLN A 1 92 ? -1.828 0.322 3.104 1.00 94.12 92 GLN A C 1
ATOM 711 O O . GLN A 1 92 ? -0.970 0.539 2.257 1.00 94.12 92 GLN A O 1
ATOM 716 N N . ALA A 1 93 ? -2.867 -0.496 2.894 1.00 93.62 93 ALA A N 1
ATOM 717 C CA . ALA A 1 93 ? -3.094 -1.196 1.631 1.00 93.62 93 ALA A CA 1
ATOM 718 C C . ALA A 1 93 ? -3.247 -0.223 0.454 1.00 93.62 93 ALA A C 1
ATOM 720 O O . ALA A 1 93 ? -2.673 -0.469 -0.600 1.00 93.62 93 ALA A O 1
ATOM 721 N N . GLN A 1 94 ? -3.958 0.892 0.654 1.00 91.31 94 GLN A N 1
ATOM 722 C CA . GLN A 1 94 ? -4.073 1.946 -0.359 1.00 91.31 94 GLN A CA 1
ATOM 723 C C . GLN A 1 94 ? -2.712 2.537 -0.728 1.00 91.31 94 GLN A C 1
ATOM 725 O O . GLN A 1 94 ? -2.422 2.729 -1.901 1.00 91.31 94 GLN A O 1
ATOM 730 N N . ASP A 1 95 ? -1.864 2.788 0.270 1.00 91.44 95 ASP A N 1
ATOM 731 C CA . ASP A 1 95 ? -0.577 3.455 0.051 1.00 91.44 95 ASP A CA 1
ATOM 732 C C . ASP A 1 95 ? 0.469 2.516 -0.587 1.00 91.44 95 ASP A C 1
ATOM 734 O O . ASP A 1 95 ? 1.473 2.979 -1.125 1.00 91.44 95 ASP A O 1
ATOM 738 N N . VAL A 1 96 ? 0.257 1.193 -0.538 1.00 93.31 96 VAL A N 1
ATOM 739 C CA . VAL A 1 96 ? 1.163 0.195 -1.145 1.00 93.31 96 VAL A CA 1
ATOM 740 C C . VAL A 1 96 ? 0.643 -0.406 -2.445 1.00 93.31 96 VAL A C 1
ATOM 742 O O . VAL A 1 96 ? 1.390 -1.143 -3.082 1.00 93.31 96 VAL A O 1
ATOM 745 N N . GLU A 1 97 ? -0.605 -0.139 -2.838 1.00 91.75 97 GLU A N 1
ATOM 746 C CA . GLU A 1 97 ? -1.245 -0.773 -3.998 1.00 91.75 97 GLU A CA 1
ATOM 747 C C . GLU A 1 97 ? -0.440 -0.545 -5.281 1.00 91.75 97 GLU A C 1
ATOM 749 O O . GLU A 1 97 ? -0.017 -1.499 -5.934 1.00 91.75 97 GLU A O 1
ATOM 754 N N . GLU A 1 98 ? -0.157 0.715 -5.601 1.00 90.50 98 GLU A N 1
ATOM 755 C CA . GLU A 1 98 ? 0.593 1.082 -6.803 1.00 90.50 98 GLU A CA 1
ATOM 756 C C . GLU A 1 98 ? 2.047 0.600 -6.738 1.00 90.50 98 GLU A C 1
ATOM 758 O O . GLU A 1 98 ? 2.562 0.022 -7.697 1.00 90.50 98 GLU A O 1
ATOM 763 N N . ASN A 1 99 ? 2.675 0.717 -5.563 1.00 91.62 99 ASN A N 1
ATOM 764 C CA . ASN A 1 99 ? 4.020 0.192 -5.327 1.00 91.62 99 ASN A CA 1
ATOM 765 C C . ASN A 1 99 ? 4.092 -1.318 -5.575 1.00 91.62 99 ASN A C 1
ATOM 767 O O . ASN A 1 99 ? 5.110 -1.812 -6.052 1.00 91.62 99 ASN A O 1
ATOM 771 N N . PHE A 1 100 ? 3.028 -2.063 -5.271 1.00 93.12 100 PHE A N 1
ATOM 772 C CA . PHE A 1 100 ? 2.985 -3.498 -5.518 1.00 93.12 100 PHE A CA 1
ATOM 773 C C . PHE A 1 100 ? 2.947 -3.815 -7.018 1.00 93.12 100 PHE A C 1
ATOM 775 O O . PHE A 1 100 ? 3.645 -4.722 -7.467 1.00 93.12 100 PHE A O 1
ATOM 782 N N . ILE A 1 101 ? 2.183 -3.054 -7.805 1.00 94.25 101 ILE A N 1
ATOM 783 C CA . ILE A 1 101 ? 2.106 -3.217 -9.265 1.00 94.25 101 ILE A CA 1
ATOM 784 C C . ILE A 1 101 ? 3.451 -2.862 -9.913 1.00 94.25 101 ILE A C 1
ATOM 786 O O . ILE A 1 101 ? 3.967 -3.635 -10.724 1.00 94.25 101 ILE A O 1
ATOM 790 N N . SER A 1 102 ? 4.056 -1.750 -9.489 1.00 94.25 102 SER A N 1
ATOM 791 C CA . SER A 1 102 ? 5.391 -1.333 -9.929 1.00 94.25 102 SER A CA 1
ATOM 792 C C . SER A 1 102 ? 6.462 -2.367 -9.564 1.00 94.25 102 SER A C 1
ATOM 794 O O . SER A 1 102 ? 7.251 -2.774 -10.415 1.00 94.25 102 SER A O 1
ATOM 796 N N . ALA A 1 103 ? 6.451 -2.894 -8.334 1.00 94.00 103 ALA A N 1
ATOM 797 C CA . ALA A 1 103 ? 7.399 -3.917 -7.889 1.00 94.00 103 ALA A CA 1
ATOM 798 C C . ALA A 1 103 ? 7.268 -5.247 -8.652 1.00 94.00 103 ALA A C 1
ATOM 800 O O . ALA A 1 103 ? 8.245 -5.992 -8.742 1.00 94.00 103 ALA A O 1
ATOM 801 N N . LEU A 1 104 ? 6.095 -5.542 -9.219 1.00 95.19 104 LEU A N 1
ATOM 802 C CA . LEU A 1 104 ? 5.885 -6.700 -10.089 1.00 95.19 104 LEU A CA 1
ATOM 803 C C . LEU A 1 104 ? 6.375 -6.489 -11.531 1.00 95.19 104 LEU A C 1
ATOM 805 O O . LEU A 1 104 ? 6.426 -7.475 -12.268 1.00 95.19 104 LEU A O 1
ATOM 809 N N . GLY A 1 105 ? 6.714 -5.256 -11.924 1.00 95.62 105 GLY A N 1
ATOM 810 C CA . GLY A 1 105 ? 7.057 -4.900 -13.304 1.00 95.62 105 GLY A CA 1
ATOM 811 C C . GLY A 1 105 ? 5.846 -4.925 -14.238 1.00 95.62 105 GLY A C 1
ATOM 812 O O . GLY A 1 105 ? 5.951 -5.403 -15.364 1.00 95.62 105 GLY A O 1
ATOM 813 N N . ARG A 1 106 ? 4.672 -4.506 -13.744 1.00 95.88 106 ARG A N 1
ATOM 814 C CA . ARG A 1 106 ? 3.403 -4.501 -14.499 1.00 95.88 106 ARG A CA 1
ATOM 815 C C . ARG A 1 106 ? 2.719 -3.135 -14.489 1.00 95.88 106 ARG A C 1
ATOM 817 O O . ARG A 1 106 ? 1.498 -3.052 -14.624 1.00 95.88 106 ARG A O 1
ATOM 824 N N . LEU A 1 107 ? 3.479 -2.068 -14.275 1.00 95.94 107 LEU A N 1
ATOM 825 C CA . LEU A 1 107 ? 2.945 -0.714 -14.181 1.00 95.94 107 LEU A CA 1
ATOM 826 C C .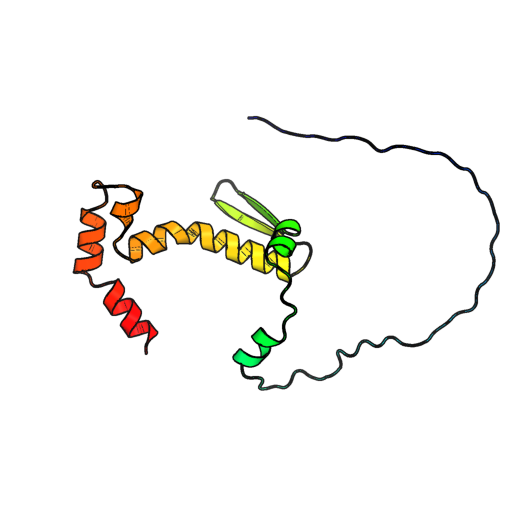 LEU A 1 107 ? 2.357 -0.238 -15.520 1.00 95.94 107 LEU A C 1
ATOM 828 O O . LEU A 1 107 ? 1.338 0.459 -15.537 1.00 95.94 107 LEU A O 1
ATOM 832 N N . SER A 1 108 ? 2.904 -0.729 -16.635 1.00 96.06 108 SER A N 1
ATOM 833 C CA . SER A 1 108 ? 2.435 -0.434 -17.995 1.00 96.06 108 SER A CA 1
ATOM 834 C C . SER A 1 108 ? 1.033 -0.952 -18.303 1.00 96.06 108 SER A C 1
ATOM 836 O O . SER A 1 108 ? 0.374 -0.431 -19.201 1.00 96.06 108 SER A O 1
ATOM 838 N N . GLU A 1 109 ? 0.512 -1.912 -17.533 1.00 95.12 109 GLU A N 1
ATOM 839 C CA . GLU A 1 109 ? -0.883 -2.350 -17.661 1.00 95.12 109 GLU A CA 1
ATOM 840 C C . GLU A 1 109 ? -1.881 -1.298 -17.154 1.00 95.12 109 GLU A C 1
ATOM 842 O O . GLU A 1 109 ? -3.038 -1.297 -17.577 1.00 95.12 109 GLU A O 1
ATOM 847 N N . VAL A 1 110 ? -1.445 -0.414 -16.250 1.00 94.75 110 VAL A N 1
ATOM 848 C CA . VAL A 1 110 ? -2.280 0.629 -15.638 1.00 94.75 110 VAL A CA 1
ATOM 849 C C . VAL A 1 110 ? -2.053 1.978 -16.316 1.00 94.75 110 VAL A C 1
ATOM 851 O O . VAL A 1 110 ? -3.021 2.639 -16.689 1.00 94.75 110 VAL A O 1
ATOM 854 N N . HIS A 1 111 ? -0.788 2.361 -16.508 1.00 94.31 111 HIS A N 1
ATOM 855 C CA . HIS A 1 111 ? -0.402 3.690 -17.006 1.00 94.31 111 HIS A CA 1
ATOM 856 C C . HIS A 1 111 ? 0.003 3.703 -18.489 1.00 94.31 111 HIS A C 1
ATOM 858 O O . HIS A 1 111 ? 0.197 4.758 -19.084 1.00 94.31 111 HIS A O 1
ATOM 864 N N . GLY A 1 112 ? 0.064 2.538 -19.140 1.00 93.81 112 GLY A N 1
ATOM 865 C CA . GLY A 1 112 ? 0.387 2.422 -20.562 1.00 93.81 112 GLY A CA 1
ATOM 866 C C . GLY A 1 112 ? 1.887 2.484 -20.863 1.00 93.81 112 GLY A C 1
ATOM 867 O O . GLY A 1 112 ? 2.733 2.254 -19.999 1.00 93.81 112 GLY A O 1
ATOM 868 N N . GLU A 1 113 ? 2.226 2.775 -22.123 1.00 94.69 113 GLU A N 1
ATOM 869 C CA . GLU A 1 113 ? 3.601 2.667 -22.643 1.00 94.69 113 GLU A CA 1
ATOM 870 C C . GLU A 1 113 ? 4.618 3.588 -21.950 1.00 94.69 113 GLU A C 1
ATOM 872 O O . GLU A 1 113 ? 5.814 3.310 -22.008 1.00 94.69 113 GLU A O 1
ATOM 877 N N . GLU A 1 114 ? 4.175 4.643 -21.261 1.00 95.56 114 GLU A N 1
ATOM 878 C CA . GLU A 1 114 ? 5.065 5.585 -20.568 1.00 95.56 114 GLU A CA 1
ATOM 879 C C . GLU A 1 114 ? 5.884 4.932 -19.441 1.00 95.56 114 GLU A C 1
ATOM 881 O O . GLU A 1 114 ? 6.990 5.378 -19.150 1.00 95.56 114 GLU A O 1
ATOM 886 N N . THR A 1 115 ? 5.379 3.842 -18.857 1.00 96.12 115 THR A N 1
ATOM 887 C CA . THR A 1 115 ? 6.038 3.105 -17.761 1.00 96.12 115 THR A CA 1
ATOM 888 C C . THR A 1 115 ? 6.723 1.815 -18.229 1.00 96.12 115 THR A C 1
ATOM 890 O O . THR A 1 115 ? 7.236 1.038 -17.424 1.00 96.12 115 THR A O 1
ATOM 893 N N . LEU A 1 116 ? 6.795 1.577 -19.545 1.00 96.06 116 LEU A N 1
ATOM 894 C CA . LEU A 1 116 ? 7.351 0.340 -20.103 1.00 96.06 116 LEU A CA 1
ATOM 895 C C . LEU A 1 116 ? 8.839 0.151 -19.777 1.00 96.06 116 LEU A C 1
ATOM 897 O O . LEU A 1 116 ? 9.291 -0.973 -19.553 1.00 96.06 116 LEU A O 1
ATOM 901 N N . ASP A 1 117 ? 9.614 1.235 -19.758 1.00 97.12 117 ASP A N 1
ATOM 902 C CA . ASP A 1 117 ? 11.039 1.159 -19.431 1.00 97.12 117 ASP A CA 1
ATOM 903 C C . ASP A 1 117 ? 11.275 0.876 -17.938 1.00 97.12 117 ASP A C 1
ATOM 905 O O . ASP A 1 117 ? 12.244 0.196 -17.595 1.00 97.12 117 ASP A O 1
ATOM 909 N N . GLU A 1 118 ? 10.360 1.296 -17.057 1.00 95.69 118 GLU A N 1
ATOM 910 C CA . GLU A 1 118 ? 10.392 0.942 -15.632 1.00 95.69 118 GLU A CA 1
ATOM 911 C C . GLU A 1 118 ? 10.124 -0.551 -15.427 1.00 95.69 118 GLU A C 1
ATOM 913 O O . GLU A 1 118 ? 10.876 -1.228 -14.721 1.00 95.69 118 GLU A O 1
ATOM 918 N N . ASP A 1 119 ? 9.116 -1.094 -16.114 1.00 96.69 119 ASP A N 1
ATOM 919 C CA . ASP A 1 119 ? 8.803 -2.525 -16.081 1.00 96.69 119 ASP A CA 1
ATOM 920 C C . ASP A 1 119 ? 9.970 -3.367 -16.622 1.00 96.69 119 ASP A C 1
ATOM 922 O O . ASP A 1 119 ? 10.362 -4.376 -16.025 1.00 96.69 119 ASP A O 1
ATOM 926 N N . ARG A 1 120 ? 10.596 -2.923 -17.721 1.00 96.50 120 ARG A N 1
ATOM 927 C CA . ARG A 1 120 ? 11.801 -3.563 -18.275 1.00 96.50 120 ARG A CA 1
ATOM 928 C C . ARG A 1 120 ? 12.957 -3.553 -17.288 1.00 96.50 120 ARG A C 1
ATOM 930 O O . ARG A 1 120 ? 13.624 -4.577 -17.142 1.00 96.50 120 ARG A O 1
ATOM 937 N N . LEU A 1 121 ? 13.201 -2.426 -16.620 1.00 96.69 121 LEU A N 1
ATOM 938 C CA . LEU A 1 121 ? 14.251 -2.314 -15.612 1.00 96.69 121 LEU A CA 1
ATOM 939 C C . LEU A 1 121 ? 13.975 -3.245 -14.426 1.00 96.69 121 LEU A C 1
ATOM 941 O O . LEU A 1 121 ? 14.875 -3.967 -13.999 1.00 96.69 121 LEU A O 1
ATOM 945 N N . ASN A 1 122 ? 12.736 -3.281 -13.931 1.00 96.94 122 ASN A N 1
ATOM 946 C CA . ASN A 1 122 ? 12.329 -4.173 -12.848 1.00 96.94 122 ASN A CA 1
ATOM 947 C C . ASN A 1 122 ? 12.605 -5.646 -13.205 1.00 96.94 122 ASN A C 1
ATOM 949 O O . ASN A 1 122 ? 13.235 -6.378 -12.434 1.00 96.94 122 ASN A O 1
ATOM 953 N N . HIS A 1 123 ? 12.220 -6.062 -14.414 1.00 95.88 123 HIS A N 1
ATOM 954 C CA . HIS A 1 123 ? 12.497 -7.407 -14.909 1.00 95.88 123 HIS A CA 1
ATOM 955 C C . HIS A 1 123 ? 13.990 -7.685 -15.115 1.00 95.88 123 HIS A C 1
ATOM 957 O O . HIS A 1 123 ? 14.441 -8.777 -14.772 1.00 95.88 123 HIS A O 1
ATOM 963 N N . ALA A 1 124 ? 14.764 -6.721 -15.621 1.00 97.06 124 ALA A N 1
ATOM 964 C CA . ALA A 1 124 ? 16.211 -6.855 -15.804 1.00 97.06 124 ALA A CA 1
ATOM 965 C C . ALA A 1 124 ? 16.967 -7.005 -14.474 1.00 97.06 124 ALA A C 1
ATOM 967 O O . ALA A 1 124 ? 17.987 -7.686 -14.420 1.00 97.06 124 ALA A O 1
ATOM 968 N N . LEU A 1 125 ? 16.455 -6.400 -13.398 1.00 97.06 125 LEU A N 1
ATOM 969 C CA . LEU A 1 125 ? 16.964 -6.567 -12.032 1.00 97.06 125 LEU A CA 1
ATOM 970 C C . LEU A 1 125 ? 16.422 -7.825 -11.336 1.00 97.06 125 LEU A C 1
ATOM 972 O O . LEU A 1 125 ? 16.771 -8.097 -10.188 1.00 97.06 125 LEU A O 1
ATOM 976 N N . GLU A 1 126 ? 15.565 -8.588 -12.016 1.00 96.69 126 GLU A N 1
ATOM 977 C CA . GLU A 1 126 ? 14.996 -9.850 -11.547 1.00 96.69 126 GLU A CA 1
ATOM 978 C C . GLU A 1 126 ? 14.260 -9.745 -10.197 1.00 96.69 126 GLU A C 1
ATOM 980 O O . GLU A 1 126 ? 14.158 -10.728 -9.453 1.00 96.69 126 GLU A O 1
ATOM 985 N N . ILE A 1 127 ? 13.688 -8.571 -9.898 1.00 96.38 127 ILE A N 1
ATOM 986 C CA . ILE A 1 127 ? 13.055 -8.268 -8.604 1.00 96.38 127 ILE A CA 1
ATOM 987 C C . ILE A 1 127 ? 12.010 -9.324 -8.206 1.00 96.38 127 ILE A C 1
ATOM 989 O O . ILE A 1 127 ? 12.101 -9.851 -7.094 1.00 96.38 127 ILE A O 1
ATOM 993 N N . PRO A 1 128 ? 11.065 -9.746 -9.076 1.00 94.38 128 PRO A N 1
ATOM 994 C CA . PRO A 1 128 ? 10.042 -10.707 -8.669 1.00 94.38 128 PRO A CA 1
ATOM 995 C C . PRO A 1 128 ? 10.603 -12.110 -8.412 1.00 94.38 128 PRO A C 1
ATOM 997 O O . PRO A 1 128 ? 10.046 -12.854 -7.603 1.00 94.38 128 PRO A O 1
ATOM 1000 N N . ARG A 1 129 ? 11.678 -12.507 -9.112 1.00 95.50 129 ARG A N 1
ATOM 1001 C CA . ARG A 1 129 ? 12.328 -13.812 -8.909 1.00 95.50 129 ARG A CA 1
ATOM 1002 C C . ARG A 1 129 ? 13.039 -13.825 -7.558 1.00 95.50 129 ARG A C 1
ATOM 1004 O O . ARG A 1 129 ? 12.740 -14.691 -6.741 1.00 95.50 129 ARG A O 1
ATOM 1011 N N . LEU A 1 130 ? 13.888 -12.829 -7.310 1.00 96.62 130 LEU A N 1
ATOM 1012 C CA . LEU A 1 130 ? 14.647 -12.695 -6.065 1.00 96.62 130 LEU A CA 1
ATOM 1013 C C . LEU A 1 130 ? 13.729 -12.554 -4.843 1.00 96.62 130 LEU A C 1
ATOM 1015 O O . LEU A 1 130 ? 13.955 -13.208 -3.829 1.00 96.62 130 LEU A O 1
ATOM 1019 N N . ALA A 1 131 ? 12.645 -11.778 -4.948 1.00 94.31 131 ALA A N 1
ATOM 1020 C CA . ALA A 1 131 ? 11.677 -11.626 -3.862 1.00 94.31 131 ALA A CA 1
ATOM 1021 C C . ALA A 1 131 ? 10.992 -12.953 -3.484 1.00 94.31 131 ALA A C 1
ATOM 1023 O O . ALA A 1 131 ? 10.799 -13.238 -2.302 1.00 94.31 131 ALA A O 1
ATOM 1024 N N . ARG A 1 132 ? 10.639 -13.790 -4.473 1.00 94.25 132 ARG A N 1
ATOM 1025 C CA . ARG A 1 132 ? 10.054 -15.119 -4.222 1.00 94.25 132 ARG A CA 1
ATOM 1026 C C . ARG A 1 132 ? 11.054 -16.086 -3.600 1.00 94.25 132 ARG A C 1
ATOM 1028 O O . ARG A 1 132 ? 10.668 -16.869 -2.738 1.00 94.25 132 ARG A O 1
ATOM 1035 N N . GLU A 1 133 ? 12.307 -16.041 -4.041 1.00 97.19 133 GLU A N 1
ATOM 1036 C CA . GLU A 1 133 ? 13.376 -16.880 -3.496 1.00 97.19 133 GLU A CA 1
ATOM 1037 C C . GLU A 1 133 ? 13.677 -16.541 -2.038 1.00 97.19 133 GLU A C 1
ATOM 1039 O O . GLU A 1 133 ? 13.776 -17.451 -1.220 1.00 97.19 133 GLU A O 1
ATOM 1044 N N . GLU A 1 134 ? 13.746 -15.253 -1.696 1.00 95.81 134 GLU A N 1
ATOM 1045 C CA . GLU A 1 134 ? 13.963 -14.826 -0.312 1.00 95.81 134 GLU A CA 1
ATOM 1046 C C . GLU A 1 134 ? 12.752 -15.133 0.575 1.00 95.81 134 GLU A C 1
ATOM 1048 O O . GLU A 1 134 ? 12.922 -15.556 1.710 1.00 95.81 134 GLU A O 1
ATOM 1053 N N . TYR A 1 135 ? 11.523 -14.995 0.065 1.00 93.00 135 TYR A N 1
ATOM 1054 C CA . TYR A 1 135 ? 10.326 -15.374 0.825 1.00 93.00 135 TYR A CA 1
ATOM 1055 C C . TYR A 1 135 ? 10.248 -16.882 1.113 1.00 93.00 135 TYR A C 1
ATOM 1057 O O . TYR A 1 135 ? 9.655 -17.294 2.109 1.00 93.00 135 TYR A O 1
ATOM 1065 N N . ALA A 1 136 ? 10.795 -17.712 0.222 1.00 94.94 136 ALA A N 1
ATOM 1066 C CA . ALA A 1 136 ? 10.801 -19.164 0.376 1.00 94.94 136 ALA A CA 1
ATOM 1067 C C . ALA A 1 136 ? 11.891 -19.679 1.334 1.00 94.94 136 ALA A C 1
ATOM 1069 O O . ALA A 1 136 ? 11.872 -20.867 1.669 1.00 94.94 136 ALA A O 1
ATOM 1070 N N . ARG A 1 137 ? 12.836 -18.821 1.732 1.00 91.81 137 ARG A N 1
ATOM 1071 C CA . ARG A 1 137 ? 13.895 -19.128 2.698 1.00 91.81 137 ARG A CA 1
ATOM 1072 C C . ARG A 1 137 ? 13.368 -19.078 4.133 1.00 91.81 137 ARG A C 1
ATOM 1074 O O . ARG A 1 137 ? 13.790 -19.964 4.910 1.00 91.81 137 ARG A O 1
#

pLDDT: mean 73.54, std 26.09, range [28.61, 97.19]